Protein AF-A0A7X9IH47-F1 (afdb_monomer)

Nearest PDB structures (foldseek):
  4rdh-assembly2_D  TM=9.279E-01  e=3.094E-04  Escherichia coli
  4d7a-assembly1_B  TM=9.281E-01  e=3.302E-04  Escherichia coli K-12
  4yed-assembly1_A  TM=9.276E-01  e=5.208E-04  Escherichia coli K-12
  4d79-assembly1_A  TM=9.236E-01  e=4.880E-04  Escherichia coli K-12
  4rdi-assembly1_A  TM=9.264E-01  e=8.213E-04  Escherichia coli

Sequence (129 aa):
MNPDTAIASRAVDAALPDGAPVRVVYGRDAADIARQQGLQLGEVERAALALGIVPARYLRNLSAYSLAEQARLARSTAALVGLGGLGGTVLEILARTGVGTIVAADGDVFEESNLNRQLLSETARLGRP

Secondary structure (DSSP, 8-state):
--HHHHHHHH-EEEE-TT--EEEEE-HHHHHHHHHHHT--HHHHHHHHHHTTEEEGGGGGGGGTS-HHHHHHHHH-EEEEE--SHHHHHHHHHHHHHT-SEEEEE------GGGGGTSTT--GGGTT--

Mean predicted aligned error: 3.38 Å

Radius of gyration: 17.57 Å; Cα contacts (8 Å, |Δi|>4): 197; chains: 1; bounding box: 41×27×45 Å

Foldseek 3Di:
DDLLVQQVVQWDWDAAPVRHIATEHEQVSLVVSCVVPVHDSLVSQLSCLVVRYHHPLCSVVCVVDPSVRLSVQLPAEEEQEDQALVSVVVVVVSVSNRRNYYHYDYPDFADPVRPVRGPPRDPVRGPHD

pLDDT: mean 95.43, std 3.87, range [70.56, 98.38]

Solvent-accessible surface area (backbone atoms only — not comparable to full-atom values): 7349 Å² total; per-residue (Å²): 130,59,68,69,60,57,48,61,73,64,39,41,86,48,64,44,97,88,62,49,80,42,37,31,31,45,68,68,59,40,44,51,51,10,64,76,69,76,47,54,51,69,56,44,44,45,51,30,34,74,73,66,25,39,42,52,88,48,58,76,50,51,82,83,32,54,70,69,51,46,42,49,32,38,68,33,76,46,81,41,80,46,52,51,47,65,32,29,52,51,52,52,49,44,54,73,72,32,45,47,38,76,52,72,47,64,94,65,54,34,49,81,84,36,54,86,57,21,65,92,41,44,87,95,40,55,79,33,115

Structure (mmCIF, N/CA/C/O backbone):
data_AF-A0A7X9IH47-F1
#
_entry.id   AF-A0A7X9IH47-F1
#
loop_
_atom_site.group_PDB
_atom_site.id
_atom_site.type_symbol
_atom_site.label_atom_id
_atom_site.label_alt_id
_atom_site.label_comp_id
_atom_site.label_asym_id
_atom_site.label_entity_id
_atom_site.label_seq_id
_atom_site.pdbx_PDB_ins_code
_atom_site.Cartn_x
_atom_site.Cartn_y
_atom_site.Cartn_z
_atom_site.occupancy
_atom_site.B_iso_or_equiv
_atom_site.auth_seq_id
_atom_site.auth_comp_id
_atom_site.auth_asym_id
_atom_site.auth_atom_id
_atom_site.pdbx_PDB_model_num
ATOM 1 N N . MET A 1 1 ? -3.938 -12.341 -23.806 1.00 70.56 1 MET A N 1
ATOM 2 C CA . MET A 1 1 ? -2.567 -11.835 -23.565 1.00 70.56 1 MET A CA 1
ATOM 3 C C . MET A 1 1 ? -2.241 -12.106 -2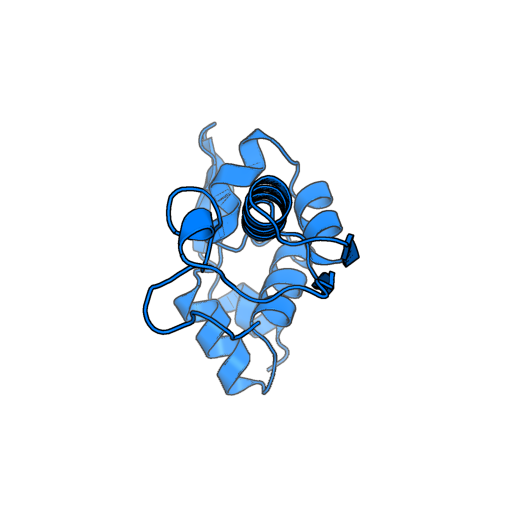2.104 1.00 70.56 1 MET A C 1
ATOM 5 O O . MET A 1 1 ? -3.117 -11.855 -21.288 1.00 70.56 1 MET A O 1
ATOM 9 N N . ASN A 1 2 ? -1.069 -12.665 -21.779 1.00 89.25 2 ASN A N 1
ATOM 10 C CA . ASN A 1 2 ? -0.655 -12.874 -20.382 1.00 89.25 2 ASN A CA 1
ATOM 11 C C . ASN A 1 2 ? -0.522 -11.498 -19.674 1.00 89.25 2 ASN A C 1
ATOM 13 O O . ASN A 1 2 ? -0.065 -10.553 -20.332 1.00 89.25 2 ASN A O 1
ATOM 17 N N . PRO A 1 3 ? -0.923 -11.360 -18.392 1.00 89.50 3 PRO A N 1
ATOM 18 C CA . PRO A 1 3 ? -0.651 -10.180 -17.566 1.00 89.50 3 PRO A CA 1
ATOM 19 C C . PRO A 1 3 ? 0.753 -9.603 -17.741 1.00 89.50 3 PRO A C 1
ATOM 21 O O . PRO A 1 3 ? 0.880 -8.400 -17.959 1.00 89.50 3 PRO A O 1
ATOM 24 N N . ASP A 1 4 ? 1.788 -10.441 -17.772 1.00 96.12 4 ASP A N 1
ATOM 25 C CA . ASP A 1 4 ? 3.176 -9.980 -17.863 1.00 96.12 4 ASP A CA 1
ATOM 26 C C . ASP A 1 4 ? 3.447 -9.196 -19.152 1.00 96.12 4 ASP A C 1
ATOM 28 O O . ASP A 1 4 ? 4.037 -8.115 -19.137 1.00 96.12 4 ASP A O 1
ATOM 32 N N . THR A 1 5 ? 2.951 -9.706 -20.283 1.00 96.62 5 THR A N 1
ATOM 33 C CA . THR A 1 5 ? 3.074 -9.038 -21.584 1.00 96.62 5 THR A CA 1
ATOM 34 C C . THR A 1 5 ? 2.284 -7.731 -21.609 1.00 96.62 5 THR A C 1
ATOM 36 O O . THR A 1 5 ? 2.762 -6.732 -22.144 1.00 96.62 5 THR A O 1
ATOM 39 N N . ALA A 1 6 ? 1.093 -7.714 -21.002 1.00 96.75 6 ALA A N 1
ATOM 40 C CA . ALA A 1 6 ? 0.270 -6.512 -20.927 1.00 96.75 6 ALA A CA 1
ATOM 41 C C . ALA A 1 6 ? 0.957 -5.414 -20.097 1.00 96.75 6 ALA A C 1
ATOM 43 O O . ALA A 1 6 ? 1.025 -4.269 -20.545 1.00 96.75 6 ALA A O 1
ATOM 44 N N . ILE A 1 7 ? 1.536 -5.770 -18.946 1.00 97.81 7 ILE A N 1
ATOM 45 C CA . ILE A 1 7 ? 2.297 -4.851 -18.087 1.00 97.81 7 ILE A CA 1
ATOM 46 C C . ILE A 1 7 ? 3.518 -4.326 -18.841 1.00 97.81 7 ILE A C 1
ATOM 48 O O . ILE A 1 7 ? 3.688 -3.113 -18.959 1.00 97.81 7 ILE A O 1
ATOM 52 N N . ALA A 1 8 ? 4.334 -5.215 -19.411 1.00 97.31 8 ALA A N 1
ATOM 53 C CA . ALA A 1 8 ? 5.545 -4.828 -20.127 1.00 97.31 8 ALA A CA 1
ATOM 54 C C . ALA A 1 8 ? 5.263 -3.892 -21.314 1.00 97.31 8 ALA A C 1
ATOM 56 O O . ALA A 1 8 ? 6.073 -3.003 -21.579 1.00 97.31 8 ALA A O 1
ATOM 57 N N . SER A 1 9 ? 4.122 -4.063 -21.994 1.00 97.25 9 SER A N 1
ATOM 58 C CA . SER A 1 9 ? 3.711 -3.220 -23.126 1.00 97.25 9 SER A CA 1
ATOM 59 C C . SER A 1 9 ? 3.247 -1.813 -22.734 1.00 97.25 9 SER A C 1
ATOM 61 O O . SER A 1 9 ? 3.341 -0.901 -23.548 1.00 97.25 9 SER A O 1
ATOM 63 N N . ARG A 1 10 ? 2.752 -1.626 -21.500 1.00 97.38 10 ARG A N 1
ATOM 64 C CA . ARG A 1 10 ? 2.294 -0.324 -20.976 1.00 97.38 10 ARG A CA 1
ATOM 65 C C . ARG A 1 10 ? 3.324 0.360 -20.079 1.00 97.38 10 ARG A C 1
ATOM 67 O O . ARG A 1 10 ? 3.121 1.500 -19.677 1.00 97.38 10 ARG A O 1
ATOM 74 N N . ALA A 1 11 ? 4.412 -0.329 -19.744 1.00 97.88 11 ALA A N 1
ATOM 75 C CA . ALA A 1 11 ? 5.467 0.232 -18.922 1.00 97.88 11 ALA A CA 1
ATOM 76 C C . ALA A 1 11 ? 6.342 1.204 -19.724 1.00 97.88 11 ALA A C 1
ATOM 78 O O . ALA A 1 11 ? 6.813 0.873 -20.814 1.00 97.88 11 ALA A O 1
ATOM 79 N N . VAL A 1 12 ? 6.608 2.371 -19.147 1.00 97.94 12 VAL A N 1
ATOM 80 C CA . VAL A 1 12 ? 7.425 3.429 -19.754 1.00 97.94 12 VAL A CA 1
ATOM 81 C C . VAL A 1 12 ? 8.750 3.589 -19.022 1.00 97.94 12 VAL A C 1
ATOM 83 O O . VAL A 1 12 ? 8.856 3.237 -17.846 1.00 97.94 12 VAL A O 1
ATOM 86 N N . ASP A 1 13 ? 9.750 4.130 -19.709 1.00 97.50 13 ASP A N 1
ATOM 87 C CA . ASP A 1 13 ? 11.021 4.491 -19.087 1.00 97.50 13 ASP A CA 1
ATOM 88 C C . ASP A 1 13 ? 10.860 5.752 -18.229 1.00 97.50 13 ASP A C 1
ATOM 90 O O . ASP A 1 13 ? 10.177 6.710 -18.599 1.00 97.50 13 ASP A O 1
ATOM 94 N N . ALA A 1 14 ? 11.493 5.741 -17.064 1.00 94.31 14 ALA A N 1
ATOM 95 C CA . ALA A 1 14 ? 11.548 6.837 -16.113 1.00 94.31 14 ALA A CA 1
ATOM 96 C C . ALA A 1 14 ? 12.906 6.829 -15.391 1.00 94.31 14 ALA A C 1
ATOM 98 O O . ALA A 1 14 ? 13.779 6.003 -15.670 1.00 94.31 14 ALA A O 1
ATOM 99 N N . ALA A 1 15 ? 13.076 7.744 -14.439 1.00 90.00 15 ALA A N 1
ATOM 100 C CA . ALA A 1 15 ? 14.256 7.808 -13.589 1.00 90.00 15 ALA A CA 1
ATOM 101 C C . ALA A 1 15 ? 13.861 7.866 -12.110 1.00 90.00 15 ALA A C 1
ATOM 103 O O . ALA A 1 15 ? 12.866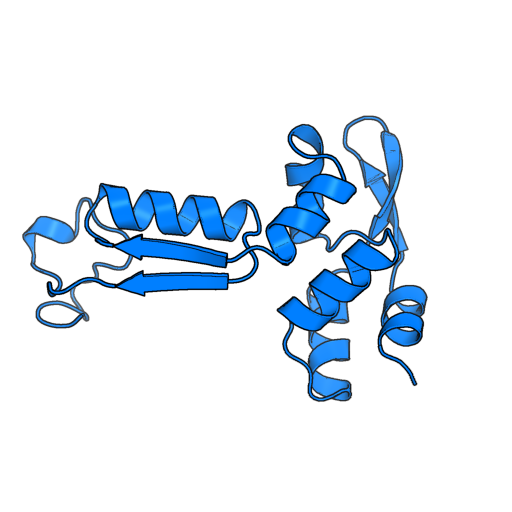 8.499 -11.739 1.00 90.00 15 ALA A O 1
ATOM 104 N N . LEU A 1 16 ? 14.654 7.208 -11.269 1.00 85.19 16 LEU A N 1
ATOM 105 C CA . LEU A 1 16 ? 14.628 7.386 -9.821 1.00 85.19 16 LEU A CA 1
ATOM 106 C C . LEU A 1 16 ? 15.150 8.786 -9.436 1.00 85.19 16 LEU A C 1
ATOM 108 O O . LEU A 1 16 ? 15.746 9.472 -10.270 1.00 85.19 16 LEU A O 1
ATOM 112 N N . PRO A 1 17 ? 14.947 9.240 -8.182 1.00 75.81 17 PRO A N 1
ATOM 113 C CA . PRO A 1 17 ? 15.443 10.545 -7.734 1.00 75.81 17 PRO A CA 1
ATOM 114 C C . PRO A 1 17 ? 16.962 10.738 -7.869 1.00 75.81 17 PRO A C 1
ATOM 116 O O . PRO A 1 17 ? 17.418 11.870 -7.992 1.00 75.81 17 PRO A O 1
ATOM 119 N N . ASP A 1 18 ? 17.736 9.652 -7.854 1.00 84.19 18 ASP A N 1
ATOM 120 C CA . ASP A 1 18 ? 19.189 9.633 -8.066 1.00 84.19 18 ASP A CA 1
ATOM 121 C C . ASP A 1 18 ? 19.594 9.561 -9.554 1.00 84.19 18 ASP A C 1
ATOM 123 O O . ASP A 1 18 ? 20.780 9.515 -9.876 1.00 84.19 18 ASP A O 1
ATOM 127 N N . GLY A 1 19 ? 18.619 9.562 -10.469 1.00 86.69 19 GLY A N 1
ATOM 128 C CA . GLY A 1 19 ? 18.824 9.476 -11.912 1.00 86.69 19 GLY A CA 1
ATOM 129 C C . GLY A 1 19 ? 18.947 8.051 -12.456 1.00 86.69 19 GLY A C 1
ATOM 130 O O . GLY A 1 19 ? 19.060 7.893 -13.673 1.00 86.69 19 GLY A O 1
ATOM 131 N N . ALA A 1 20 ? 18.903 7.012 -11.613 1.00 89.31 20 ALA A N 1
ATOM 132 C CA . ALA A 1 20 ? 18.985 5.635 -12.089 1.00 89.31 20 ALA A CA 1
ATOM 133 C C . ALA A 1 20 ? 17.766 5.280 -12.969 1.00 89.31 20 ALA A C 1
ATOM 135 O O . ALA A 1 20 ? 16.629 5.610 -12.608 1.00 89.31 20 ALA A O 1
ATOM 136 N N . PRO A 1 21 ? 17.970 4.611 -14.120 1.00 94.25 21 PRO A N 1
ATOM 137 C CA . PRO A 1 21 ? 16.883 4.266 -15.026 1.00 94.25 21 PRO A CA 1
ATOM 138 C C . PRO A 1 21 ? 15.958 3.223 -14.397 1.00 94.25 21 PRO A C 1
ATOM 140 O O . PRO A 1 21 ? 16.405 2.266 -13.763 1.00 94.25 21 PRO A O 1
ATOM 143 N N . VAL A 1 22 ? 14.654 3.384 -14.608 1.00 95.12 22 VAL A N 1
ATOM 144 C CA . VAL A 1 22 ? 13.632 2.463 -14.108 1.00 95.12 22 VAL A CA 1
ATOM 145 C C . VAL A 1 22 ? 12.472 2.380 -15.091 1.00 95.12 22 VAL A C 1
ATOM 147 O O . VAL A 1 22 ? 12.145 3.359 -15.755 1.00 95.12 22 VAL A O 1
ATOM 150 N N . ARG A 1 23 ? 11.815 1.221 -15.176 1.00 97.69 23 ARG A N 1
ATOM 151 C CA . ARG A 1 23 ? 10.558 1.085 -15.922 1.00 97.69 23 ARG A CA 1
ATOM 152 C C . ARG A 1 23 ? 9.375 1.193 -14.981 1.00 97.69 23 ARG A C 1
ATOM 154 O O . ARG A 1 23 ? 9.405 0.632 -13.888 1.00 97.69 23 ARG A O 1
ATOM 161 N N . VAL A 1 24 ? 8.327 1.888 -15.406 1.00 97.94 24 VAL A N 1
ATOM 162 C CA . VAL A 1 24 ? 7.190 2.239 -14.550 1.00 97.94 24 VAL A CA 1
ATOM 163 C C . VAL A 1 24 ? 5.873 1.890 -15.216 1.00 97.94 24 VAL A C 1
ATOM 165 O O . VAL A 1 24 ? 5.676 2.189 -16.389 1.00 97.94 24 VAL A O 1
ATOM 168 N N . VAL A 1 25 ? 4.947 1.316 -14.446 1.00 98.31 25 VAL A N 1
ATOM 169 C CA . VAL A 1 25 ? 3.535 1.196 -14.830 1.00 98.31 25 VAL A CA 1
ATOM 170 C C . VAL A 1 25 ? 2.694 2.153 -13.983 1.00 98.31 25 VAL A C 1
ATOM 172 O O . VAL A 1 25 ? 2.774 2.155 -12.751 1.00 98.31 25 VAL A O 1
ATOM 175 N N . TYR A 1 26 ? 1.897 3.004 -14.628 1.00 98.00 26 TYR A N 1
ATOM 176 C CA . TYR A 1 26 ? 1.033 3.950 -13.922 1.00 98.00 26 TYR A CA 1
ATOM 177 C C . TYR A 1 26 ? -0.245 3.277 -13.421 1.00 98.00 26 TYR A C 1
ATOM 179 O O . TYR A 1 26 ? -0.730 2.300 -13.989 1.00 98.00 26 TYR A O 1
ATOM 187 N N . GLY A 1 27 ? -0.829 3.835 -12.355 1.00 96.94 27 GLY A N 1
ATOM 188 C CA . GLY A 1 27 ? -2.009 3.256 -11.704 1.00 96.94 27 GLY A CA 1
ATOM 189 C C . GLY A 1 27 ? -3.213 3.095 -12.637 1.00 96.94 27 GLY A C 1
ATOM 190 O O . GLY A 1 27 ? -3.949 2.123 -12.503 1.00 96.94 27 GLY A O 1
ATOM 191 N N . ARG A 1 28 ? -3.382 3.998 -13.614 1.00 97.75 28 ARG A N 1
ATOM 192 C CA . ARG A 1 28 ? -4.426 3.885 -14.645 1.00 97.75 28 ARG A CA 1
ATOM 193 C C . ARG A 1 28 ? -4.222 2.634 -15.499 1.00 97.75 28 ARG A C 1
ATOM 195 O O . ARG A 1 28 ? -5.132 1.822 -15.598 1.00 97.75 28 ARG A O 1
ATOM 202 N N . ASP A 1 29 ? -3.018 2.448 -16.035 1.00 98.25 29 ASP A N 1
ATOM 203 C CA . ASP A 1 29 ? -2.693 1.299 -16.880 1.00 98.25 29 ASP A CA 1
ATOM 204 C C . ASP A 1 29 ? -2.789 -0.016 -16.111 1.00 98.25 29 ASP A C 1
ATOM 206 O O . ASP A 1 29 ? -3.372 -0.974 -16.614 1.00 98.25 29 ASP A O 1
ATOM 210 N N . ALA A 1 30 ? -2.274 -0.052 -14.877 1.00 97.94 30 ALA A N 1
ATOM 211 C CA . ALA A 1 30 ? -2.368 -1.220 -14.008 1.00 97.94 30 ALA A CA 1
ATOM 212 C C . ALA A 1 30 ? -3.831 -1.576 -13.685 1.00 97.94 30 ALA A C 1
ATOM 214 O O . ALA A 1 30 ? -4.210 -2.745 -13.759 1.00 97.94 30 ALA A O 1
ATOM 215 N N . ALA A 1 31 ? -4.675 -0.579 -13.395 1.00 98.06 31 ALA A N 1
ATOM 216 C CA . ALA A 1 31 ? -6.106 -0.783 -13.173 1.00 98.06 31 ALA A CA 1
ATOM 217 C C . ALA A 1 31 ? -6.830 -1.253 -14.444 1.00 98.06 31 ALA A C 1
ATOM 219 O O . ALA A 1 31 ? -7.718 -2.101 -14.373 1.00 98.06 31 ALA A O 1
ATOM 220 N N . ASP A 1 32 ? -6.444 -0.750 -15.615 1.00 98.12 32 ASP A N 1
ATOM 221 C CA . ASP A 1 32 ? -7.006 -1.187 -16.891 1.00 98.12 32 ASP A CA 1
ATOM 222 C C . ASP A 1 32 ? -6.626 -2.633 -17.215 1.00 98.12 32 ASP A C 1
ATOM 224 O O . ASP A 1 32 ? -7.483 -3.397 -17.657 1.00 98.12 32 ASP A O 1
ATOM 228 N N . ILE A 1 33 ? -5.374 -3.037 -16.959 1.00 97.94 33 ILE A N 1
ATOM 229 C CA . ILE A 1 33 ? -4.934 -4.438 -17.080 1.00 97.94 33 ILE A CA 1
ATOM 230 C C . ILE A 1 33 ? -5.748 -5.318 -16.129 1.00 97.94 33 ILE A C 1
ATOM 232 O O . ILE A 1 33 ? -6.297 -6.330 -16.561 1.00 97.94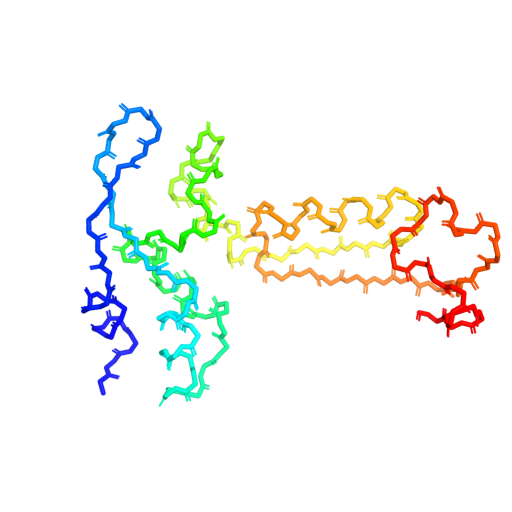 33 ILE A O 1
ATOM 236 N N . ALA A 1 34 ? -5.869 -4.905 -14.863 1.00 97.94 34 ALA A N 1
ATOM 237 C CA . ALA A 1 34 ? -6.611 -5.636 -13.841 1.00 97.94 34 ALA A CA 1
ATOM 238 C C . ALA A 1 34 ? -8.060 -5.895 -14.283 1.00 97.94 34 ALA A C 1
ATOM 240 O O . ALA A 1 34 ? -8.506 -7.041 -14.324 1.00 97.94 34 ALA A O 1
ATOM 241 N N . ARG A 1 35 ? -8.764 -4.847 -14.736 1.00 97.88 35 ARG A N 1
ATOM 242 C CA . ARG A 1 35 ? -10.141 -4.958 -15.242 1.00 97.88 35 ARG A CA 1
ATOM 243 C C . ARG A 1 35 ? -10.257 -5.862 -16.468 1.00 97.88 35 ARG A C 1
ATOM 245 O O . ARG A 1 35 ? -11.161 -6.687 -16.523 1.00 97.88 35 ARG A O 1
ATOM 252 N N . GLN A 1 36 ? -9.359 -5.717 -17.443 1.00 97.06 36 GLN A N 1
ATOM 253 C CA . GLN A 1 36 ? -9.399 -6.488 -18.693 1.00 97.06 36 GLN A CA 1
ATOM 254 C C . GLN A 1 36 ? -9.123 -7.980 -18.489 1.00 97.06 36 GLN A C 1
ATOM 256 O O . GLN A 1 36 ? -9.527 -8.791 -19.319 1.00 97.06 36 GLN A O 1
ATOM 261 N N . GLN A 1 37 ? -8.423 -8.338 -17.414 1.00 96.12 37 GLN A N 1
ATOM 262 C CA . GLN A 1 37 ? -7.991 -9.708 -17.150 1.00 96.12 37 GLN A CA 1
ATOM 263 C C . GLN A 1 37 ? -8.684 -10.347 -15.942 1.00 96.12 37 GLN A C 1
ATOM 265 O O . GLN A 1 37 ? -8.372 -11.483 -15.604 1.00 96.12 37 GLN A O 1
ATOM 270 N N . GLY A 1 38 ? -9.625 -9.644 -15.304 1.00 96.75 38 GLY A N 1
ATOM 271 C CA . GLY A 1 38 ? -10.332 -10.150 -14.125 1.00 96.75 38 GLY A CA 1
ATOM 272 C C . GLY A 1 38 ? -9.433 -10.318 -12.896 1.00 96.75 38 GLY A C 1
ATOM 273 O O . GLY A 1 38 ? -9.692 -11.191 -12.074 1.00 96.75 38 GLY A O 1
ATOM 274 N N . LEU A 1 39 ? -8.381 -9.505 -12.781 1.00 96.81 39 LEU A N 1
ATOM 275 C CA . LEU A 1 39 ? -7.435 -9.516 -11.665 1.0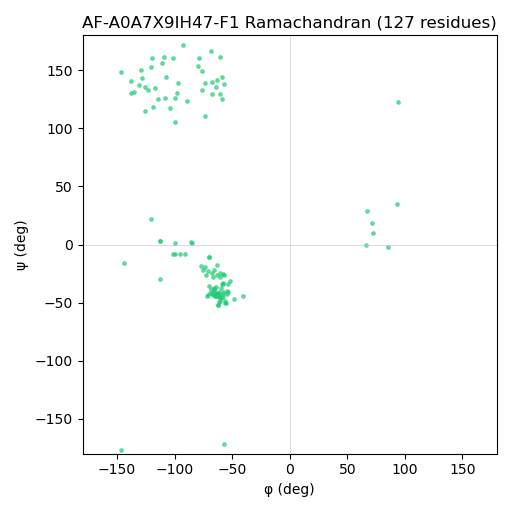0 96.81 39 LEU A CA 1
ATOM 276 C C . LEU A 1 39 ? -7.728 -8.373 -10.689 1.00 96.81 39 LEU A C 1
ATOM 278 O O . LEU A 1 39 ? -8.325 -7.354 -11.041 1.00 96.81 39 LEU A O 1
ATOM 282 N N . GLN A 1 40 ? -7.234 -8.503 -9.465 1.00 96.19 40 GLN A N 1
ATOM 283 C CA . GLN A 1 40 ? -7.120 -7.402 -8.520 1.00 96.19 40 GLN A CA 1
ATOM 284 C C . GLN A 1 40 ? -5.941 -6.501 -8.894 1.00 96.19 40 GLN A C 1
ATOM 286 O O . GLN A 1 40 ? -4.900 -6.957 -9.371 1.00 96.19 40 GLN A O 1
ATOM 291 N N . LEU A 1 41 ? -6.052 -5.206 -8.592 1.00 96.19 41 LEU A N 1
ATOM 292 C CA . LEU A 1 41 ? -4.973 -4.243 -8.839 1.00 96.19 41 LEU A CA 1
ATOM 293 C C . LEU A 1 41 ? -3.649 -4.672 -8.183 1.00 96.19 41 LEU A C 1
ATOM 295 O O . LEU A 1 41 ? -2.601 -4.622 -8.820 1.00 96.19 41 LEU A O 1
ATOM 299 N N . GLY A 1 42 ? -3.707 -5.169 -6.944 1.00 95.62 42 GLY A N 1
ATOM 300 C CA . GLY A 1 42 ? -2.524 -5.653 -6.232 1.00 95.62 42 GLY A CA 1
ATOM 301 C C . GLY A 1 42 ? -1.856 -6.865 -6.893 1.00 95.62 42 GLY A C 1
ATOM 302 O O . GLY A 1 42 ? -0.652 -7.049 -6.739 1.00 95.62 42 GLY A O 1
ATOM 303 N N . GLU A 1 43 ? -2.591 -7.683 -7.653 1.00 97.06 43 GLU A N 1
ATOM 304 C CA . GLU A 1 43 ? -2.002 -8.795 -8.415 1.00 97.06 43 GLU A CA 1
ATOM 305 C C . GLU A 1 43 ? -1.179 -8.279 -9.593 1.00 97.06 43 GLU A C 1
ATOM 307 O O . GLU A 1 43 ? -0.045 -8.717 -9.782 1.00 97.06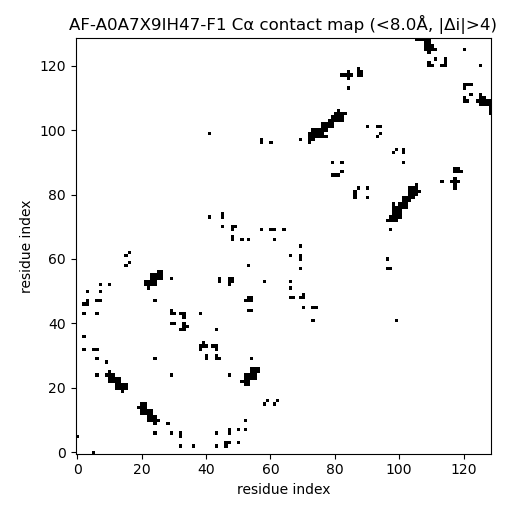 43 GLU A O 1
ATOM 312 N N . VAL A 1 44 ? -1.703 -7.289 -10.320 1.00 97.75 44 VAL A N 1
ATOM 313 C CA . VAL A 1 44 ? -0.982 -6.625 -11.416 1.00 97.75 44 VAL A CA 1
ATOM 314 C C . VAL A 1 44 ? 0.264 -5.912 -10.895 1.00 97.75 44 VAL A C 1
ATOM 316 O O . VAL A 1 44 ? 1.330 -6.009 -11.495 1.00 97.75 44 VAL A O 1
ATOM 319 N N . GLU A 1 45 ? 0.167 -5.232 -9.753 1.00 97.19 45 GLU A N 1
ATOM 320 C CA . GLU A 1 45 ? 1.305 -4.528 -9.154 1.00 97.19 45 GLU A CA 1
ATOM 321 C C . GLU A 1 45 ? 2.386 -5.486 -8.640 1.00 97.19 45 GLU A C 1
ATOM 323 O O . GLU A 1 45 ? 3.575 -5.226 -8.832 1.00 97.19 45 GLU A O 1
ATOM 328 N N . ARG A 1 46 ? 2.001 -6.628 -8.053 1.00 97.06 46 ARG A N 1
ATOM 329 C CA . ARG A 1 46 ? 2.948 -7.695 -7.686 1.00 97.06 46 ARG A CA 1
ATOM 330 C C . ARG A 1 46 ? 3.647 -8.289 -8.907 1.00 97.06 46 ARG A C 1
ATOM 332 O O . ARG A 1 46 ? 4.856 -8.512 -8.846 1.00 97.06 46 ARG A O 1
ATOM 339 N N . ALA A 1 47 ? 2.909 -8.537 -9.989 1.00 97.06 47 ALA A N 1
ATOM 340 C CA . ALA A 1 47 ? 3.475 -9.031 -11.241 1.00 97.06 47 ALA A CA 1
ATOM 341 C C . ALA A 1 47 ? 4.439 -8.006 -11.859 1.00 97.06 47 ALA A C 1
ATOM 343 O O . ALA A 1 47 ? 5.550 -8.362 -12.241 1.00 97.06 47 ALA A O 1
ATOM 344 N N . ALA A 1 48 ? 4.081 -6.717 -11.854 1.00 97.94 48 ALA A N 1
ATOM 345 C CA . ALA A 1 48 ? 4.961 -5.644 -12.312 1.00 97.94 48 ALA A CA 1
ATOM 346 C C . ALA A 1 48 ? 6.296 -5.652 -11.551 1.00 97.94 48 ALA A C 1
ATOM 348 O O . ALA A 1 48 ? 7.357 -5.713 -12.173 1.00 97.94 48 ALA A O 1
ATOM 349 N N . LEU A 1 49 ? 6.248 -5.691 -10.213 1.00 97.38 49 LEU A N 1
ATOM 350 C CA . LEU A 1 49 ? 7.450 -5.743 -9.375 1.00 97.38 49 LEU A CA 1
ATOM 351 C C . LEU A 1 49 ? 8.311 -6.983 -9.668 1.00 97.38 49 LEU A C 1
ATOM 353 O O . LEU A 1 49 ? 9.536 -6.885 -9.662 1.00 97.38 49 LEU A O 1
ATOM 357 N N . ALA A 1 50 ? 7.695 -8.136 -9.953 1.00 95.62 50 ALA A N 1
ATOM 358 C CA . ALA A 1 50 ? 8.411 -9.358 -10.328 1.00 95.62 50 ALA A CA 1
ATOM 359 C C . ALA A 1 50 ? 9.125 -9.248 -11.690 1.00 95.62 50 ALA A C 1
ATOM 361 O O . ALA A 1 50 ? 10.163 -9.876 -11.883 1.00 95.62 50 ALA A O 1
ATOM 362 N N . LEU A 1 51 ? 8.613 -8.415 -12.600 1.00 96.62 51 LEU A N 1
ATOM 363 C CA . LEU A 1 51 ? 9.223 -8.098 -13.898 1.00 96.62 51 LEU A CA 1
ATOM 364 C C . LEU A 1 51 ? 10.267 -6.971 -13.821 1.00 96.62 51 LEU A C 1
ATOM 366 O O . LEU A 1 51 ? 10.808 -6.559 -14.846 1.00 96.62 51 LEU A O 1
ATOM 370 N N . GLY A 1 52 ? 10.520 -6.428 -12.628 1.00 96.25 52 GLY A N 1
ATOM 371 C CA . GLY A 1 52 ? 11.364 -5.250 -12.438 1.00 96.25 52 GLY A CA 1
ATOM 372 C C . GLY A 1 52 ? 10.740 -3.941 -12.925 1.00 96.25 52 GLY A C 1
ATOM 373 O O . GLY A 1 52 ? 11.445 -2.955 -13.132 1.00 96.25 52 GLY A O 1
ATOM 374 N N . ILE A 1 53 ? 9.418 -3.923 -13.095 1.00 97.88 53 ILE A N 1
ATOM 375 C CA . ILE A 1 53 ? 8.633 -2.741 -13.443 1.00 97.88 53 ILE A CA 1
ATOM 376 C C . ILE A 1 53 ? 8.003 -2.194 -12.162 1.00 97.88 53 ILE A C 1
ATOM 378 O O . ILE A 1 53 ? 7.301 -2.892 -11.435 1.00 97.88 53 ILE A O 1
ATOM 382 N N . VAL A 1 54 ? 8.225 -0.919 -11.880 1.00 97.31 54 VAL A N 1
ATOM 383 C CA . VAL A 1 54 ? 7.772 -0.285 -10.644 1.00 97.31 54 VAL A CA 1
ATOM 384 C C . VAL A 1 54 ? 6.362 0.272 -10.832 1.00 97.31 54 VAL A C 1
ATOM 386 O O . VAL A 1 54 ? 6.151 1.115 -11.704 1.00 97.31 54 VAL A O 1
ATOM 389 N N . PRO A 1 55 ? 5.368 -0.122 -10.017 1.00 97.75 55 PRO A N 1
ATOM 390 C CA . PRO A 1 55 ? 4.123 0.628 -9.931 1.00 97.75 55 PRO A CA 1
ATOM 391 C C . PRO A 1 55 ? 4.429 2.063 -9.497 1.00 97.75 55 PRO A C 1
ATOM 393 O O . PRO A 1 55 ? 5.053 2.268 -8.456 1.00 97.75 55 PRO A O 1
ATOM 396 N N . ALA A 1 56 ? 3.979 3.062 -10.261 1.00 96.06 56 ALA A N 1
ATOM 397 C CA . ALA A 1 56 ? 4.375 4.464 -10.070 1.00 96.06 56 ALA A CA 1
ATOM 398 C C . ALA A 1 56 ? 4.201 4.972 -8.624 1.00 96.06 56 ALA A C 1
ATOM 400 O O . ALA A 1 56 ? 4.987 5.791 -8.149 1.00 96.06 56 ALA A O 1
ATOM 401 N N . ARG A 1 57 ? 3.204 4.446 -7.898 1.00 94.44 57 ARG A N 1
ATOM 402 C CA . ARG A 1 57 ? 2.937 4.788 -6.493 1.00 94.44 57 ARG A CA 1
ATOM 403 C C . ARG A 1 57 ? 4.095 4.460 -5.537 1.00 94.44 57 ARG A C 1
ATOM 405 O O . ARG A 1 57 ? 4.196 5.099 -4.499 1.00 94.44 57 ARG A O 1
ATOM 412 N N . TYR A 1 58 ? 4.958 3.502 -5.880 1.00 95.88 58 TYR A N 1
ATOM 413 C CA . TYR A 1 58 ? 6.079 3.057 -5.046 1.00 95.88 58 TYR A CA 1
ATOM 414 C C . TYR A 1 58 ? 7.424 3.664 -5.453 1.00 95.88 58 TYR A C 1
ATOM 416 O O . TYR A 1 58 ? 8.426 3.383 -4.808 1.00 95.88 58 TYR A O 1
ATOM 424 N N . LEU A 1 59 ? 7.474 4.536 -6.468 1.00 93.56 59 LEU A N 1
ATOM 425 C CA . LEU A 1 59 ? 8.732 5.152 -6.913 1.00 93.56 59 LEU A CA 1
ATOM 426 C C . LEU A 1 59 ? 9.487 5.859 -5.782 1.00 93.56 59 LEU A C 1
ATOM 428 O O . LEU A 1 59 ? 10.703 5.742 -5.685 1.00 93.56 59 LEU A O 1
ATOM 432 N N . ARG A 1 60 ? 8.768 6.561 -4.899 1.00 92.88 60 ARG A N 1
ATOM 433 C CA . ARG A 1 60 ? 9.378 7.253 -3.752 1.00 92.88 60 ARG A CA 1
ATOM 434 C C . ARG A 1 60 ? 9.747 6.319 -2.602 1.00 92.88 60 ARG A C 1
ATOM 436 O O . ARG A 1 60 ? 10.590 6.679 -1.789 1.00 92.88 60 ARG A O 1
ATOM 443 N N . ASN A 1 61 ? 9.172 5.119 -2.552 1.00 94.94 61 ASN A N 1
ATOM 444 C CA . ASN A 1 61 ? 9.558 4.111 -1.568 1.00 94.94 61 ASN A CA 1
ATOM 445 C C . ASN A 1 61 ? 10.953 3.555 -1.881 1.00 94.94 61 ASN A C 1
ATOM 447 O O . ASN A 1 61 ? 11.639 3.097 -0.971 1.00 94.94 61 ASN A O 1
ATOM 451 N N . LEU A 1 62 ? 11.401 3.650 -3.141 1.00 91.88 62 LEU A N 1
ATOM 452 C CA . LEU A 1 62 ? 12.683 3.099 -3.575 1.00 91.88 62 LEU A CA 1
ATOM 453 C C . LEU A 1 62 ? 13.915 3.832 -3.029 1.00 91.88 62 LEU A C 1
ATOM 455 O O . LEU A 1 62 ? 15.024 3.317 -3.113 1.00 91.88 62 LEU A O 1
ATOM 459 N N . SER A 1 63 ? 13.728 5.000 -2.409 1.00 91.25 63 SER A N 1
ATOM 460 C CA . SER A 1 63 ? 14.782 5.655 -1.626 1.00 91.25 63 SER A CA 1
ATOM 461 C C . SER A 1 63 ? 15.039 4.971 -0.277 1.00 91.25 63 SER A C 1
ATOM 463 O O . SER A 1 63 ? 16.091 5.188 0.314 1.00 91.25 63 SER A O 1
ATOM 465 N N . ALA A 1 64 ? 14.087 4.174 0.220 1.00 93.44 64 ALA A N 1
ATOM 466 C CA . ALA A 1 64 ? 14.178 3.467 1.500 1.00 93.44 64 ALA A CA 1
ATOM 467 C C . ALA A 1 64 ? 14.254 1.939 1.340 1.00 93.44 64 ALA A C 1
ATOM 469 O O . ALA A 1 64 ? 14.850 1.270 2.179 1.00 93.44 64 ALA A O 1
ATOM 470 N N . TYR A 1 65 ? 13.660 1.392 0.278 1.00 94.62 65 TYR A N 1
ATOM 471 C CA . TYR A 1 65 ? 13.617 -0.042 -0.003 1.00 94.62 65 TYR A CA 1
ATOM 472 C C . TYR A 1 65 ? 14.155 -0.320 -1.401 1.00 94.62 65 TYR A C 1
ATOM 474 O O . TYR A 1 65 ? 13.758 0.321 -2.366 1.00 94.62 65 TYR A O 1
ATOM 482 N N . SER A 1 66 ? 14.992 -1.335 -1.561 1.00 93.94 66 SER A N 1
ATOM 483 C CA . SER A 1 66 ? 15.310 -1.847 -2.893 1.00 93.94 66 SER A CA 1
ATOM 484 C C . SER A 1 66 ? 14.052 -2.370 -3.601 1.00 93.94 66 SER A C 1
ATOM 486 O O . SER A 1 66 ? 13.051 -2.731 -2.976 1.00 93.94 66 SER A O 1
ATOM 488 N N . LEU A 1 67 ? 14.115 -2.500 -4.928 1.00 93.25 67 LEU A N 1
ATOM 489 C CA . LEU A 1 67 ? 13.041 -3.110 -5.719 1.00 93.25 67 LEU A CA 1
ATOM 490 C C . LEU A 1 67 ? 12.665 -4.514 -5.206 1.00 93.25 67 LEU A C 1
ATOM 492 O O . LEU A 1 67 ? 11.485 -4.855 -5.116 1.00 93.25 67 LEU A O 1
ATOM 496 N N . ALA A 1 68 ? 13.663 -5.317 -4.825 1.00 95.38 68 ALA A N 1
ATOM 497 C CA . ALA A 1 68 ? 13.455 -6.655 -4.280 1.00 95.38 68 ALA A CA 1
ATOM 498 C C . ALA A 1 68 ? 12.740 -6.623 -2.917 1.00 95.38 68 ALA A C 1
ATOM 500 O O . ALA A 1 68 ? 11.858 -7.446 -2.658 1.00 95.38 68 ALA A O 1
ATOM 501 N N . GLU A 1 69 ? 13.075 -5.659 -2.057 1.00 97.50 69 GLU A N 1
ATOM 502 C CA . GLU A 1 69 ? 12.402 -5.455 -0.771 1.00 97.50 69 GLU A CA 1
ATOM 503 C C . GLU A 1 69 ? 10.972 -4.952 -0.950 1.00 97.50 69 GLU A C 1
ATOM 505 O O . GLU A 1 69 ? 10.069 -5.481 -0.302 1.00 97.50 69 GLU A O 1
ATOM 510 N N . GLN A 1 70 ? 10.734 -4.019 -1.875 1.00 97.75 70 GLN A N 1
ATOM 511 C CA . GLN A 1 70 ? 9.386 -3.561 -2.215 1.00 97.75 70 GLN A CA 1
ATOM 512 C C . GLN A 1 70 ? 8.529 -4.715 -2.757 1.00 97.75 70 GLN A C 1
ATOM 514 O O . GLN A 1 70 ? 7.369 -4.865 -2.373 1.00 97.75 70 GLN A O 1
ATOM 519 N N . ALA A 1 71 ? 9.104 -5.586 -3.591 1.00 97.12 71 ALA A N 1
ATOM 520 C CA . ALA A 1 71 ? 8.436 -6.795 -4.068 1.00 97.12 71 ALA A CA 1
ATOM 521 C C . ALA A 1 71 ? 8.134 -7.782 -2.926 1.00 97.12 71 ALA A C 1
ATOM 523 O O . ALA A 1 71 ? 7.087 -8.432 -2.927 1.00 97.12 71 ALA A O 1
ATOM 524 N N . ARG A 1 72 ? 9.030 -7.893 -1.936 1.00 97.94 72 ARG A N 1
ATOM 525 C CA . ARG A 1 72 ? 8.809 -8.705 -0.731 1.00 97.94 72 ARG A CA 1
ATOM 526 C C . ARG A 1 72 ? 7.680 -8.136 0.130 1.00 97.94 72 ARG A C 1
ATOM 528 O O . ARG A 1 72 ? 6.835 -8.910 0.566 1.00 97.94 72 ARG A O 1
ATOM 535 N N . LEU A 1 73 ? 7.635 -6.817 0.330 1.00 98.00 73 LEU A N 1
ATOM 536 C CA . LEU A 1 73 ? 6.545 -6.125 1.031 1.00 98.00 73 LEU A CA 1
ATOM 537 C C . LEU A 1 73 ? 5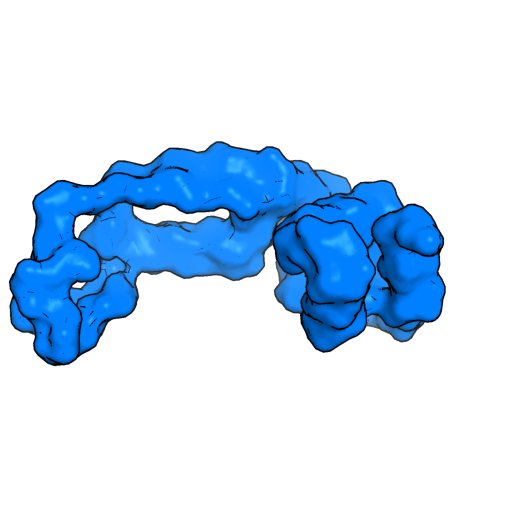.201 -6.349 0.326 1.00 98.00 73 LEU A C 1
ATOM 539 O O . LEU A 1 73 ? 4.237 -6.760 0.963 1.00 98.00 73 LEU A O 1
ATOM 543 N N . ALA A 1 74 ? 5.151 -6.216 -1.000 1.00 97.69 74 ALA A N 1
ATOM 544 C CA . ALA A 1 74 ? 3.920 -6.410 -1.770 1.00 97.69 74 ALA A CA 1
ATOM 545 C C . ALA A 1 74 ? 3.356 -7.845 -1.702 1.00 97.69 74 ALA A C 1
ATOM 547 O O . ALA A 1 74 ? 2.189 -8.063 -2.031 1.00 97.69 74 ALA A O 1
ATOM 548 N N . ARG A 1 75 ? 4.170 -8.829 -1.291 1.00 97.69 75 ARG A N 1
ATOM 549 C CA . ARG A 1 75 ? 3.764 -10.228 -1.055 1.00 97.69 75 ARG A CA 1
ATOM 550 C C . ARG A 1 75 ? 3.571 -10.571 0.422 1.00 97.69 75 ARG A C 1
ATOM 552 O O . ARG A 1 75 ? 3.134 -11.679 0.721 1.00 97.69 75 ARG A O 1
ATOM 559 N N . SER A 1 76 ? 3.926 -9.678 1.342 1.00 98.19 76 SER A N 1
ATOM 560 C CA . SER A 1 76 ? 3.808 -9.951 2.769 1.00 98.19 76 SER A CA 1
ATOM 561 C C . SER A 1 76 ? 2.368 -9.790 3.254 1.00 98.19 76 SER A C 1
ATOM 563 O O . SER A 1 76 ? 1.525 -9.156 2.613 1.00 98.19 76 SER A O 1
ATOM 565 N N . THR A 1 77 ? 2.097 -10.396 4.406 1.00 98.38 77 THR A N 1
ATOM 566 C CA . THR A 1 77 ? 0.857 -10.208 5.156 1.00 98.38 77 THR A CA 1
ATOM 567 C C . THR A 1 77 ? 1.205 -9.722 6.556 1.00 98.38 77 THR A C 1
ATOM 569 O O . THR A 1 77 ? 2.096 -10.289 7.189 1.00 98.38 77 THR A O 1
ATOM 572 N N . ALA A 1 78 ? 0.518 -8.688 7.034 1.00 98.19 78 ALA A N 1
ATOM 573 C CA . ALA A 1 78 ? 0.633 -8.191 8.401 1.00 98.19 78 ALA A CA 1
ATOM 574 C C . ALA A 1 78 ? -0.710 -8.333 9.124 1.00 98.19 78 ALA A C 1
ATOM 576 O O . ALA A 1 78 ? -1.748 -7.983 8.565 1.00 98.19 78 ALA A O 1
ATOM 577 N N . ALA A 1 79 ? -0.681 -8.826 10.361 1.00 98.00 79 ALA A N 1
ATOM 578 C CA . ALA A 1 79 ? -1.833 -8.811 11.254 1.00 98.00 79 ALA A CA 1
ATOM 579 C C . ALA A 1 79 ? -1.721 -7.612 12.204 1.00 98.00 79 ALA A C 1
ATOM 581 O O . ALA A 1 79 ? -0.669 -7.413 12.813 1.00 98.00 79 ALA A O 1
ATOM 582 N N . LEU A 1 80 ? -2.789 -6.827 12.328 1.00 96.81 80 LEU A N 1
ATOM 583 C CA . LEU A 1 80 ? -2.860 -5.659 13.201 1.00 96.81 80 LEU A CA 1
ATOM 584 C C . LEU A 1 80 ? -4.071 -5.787 14.129 1.00 96.81 80 LEU A C 1
ATOM 586 O O . LEU A 1 80 ? -5.212 -5.785 13.675 1.00 96.81 80 LEU A O 1
ATOM 590 N N . VAL A 1 81 ? -3.814 -5.910 15.430 1.00 96.69 81 VAL A N 1
ATOM 591 C CA . VAL A 1 81 ? -4.859 -5.997 16.458 1.00 96.69 81 VAL A CA 1
ATOM 592 C C . VAL A 1 81 ? -4.933 -4.653 17.175 1.00 96.69 81 VAL A C 1
ATOM 594 O O . VAL A 1 81 ? -3.955 -4.229 17.789 1.00 96.69 81 VAL A O 1
ATOM 597 N N . GLY A 1 82 ? -6.084 -3.994 17.070 1.00 95.31 82 GLY A N 1
ATOM 598 C CA . GLY A 1 82 ? -6.317 -2.627 17.522 1.00 95.31 82 GLY A CA 1
ATOM 599 C C . GLY A 1 82 ? -6.105 -1.593 16.410 1.00 95.31 82 GLY A C 1
ATOM 600 O O . GLY A 1 82 ? -5.022 -1.462 15.840 1.00 95.31 82 GLY A O 1
ATOM 601 N N . LEU A 1 83 ? -7.152 -0.818 16.145 1.00 95.06 83 LEU A N 1
ATOM 602 C CA . LEU A 1 83 ? -7.265 0.281 15.184 1.00 95.06 83 LEU A CA 1
ATOM 603 C C . LEU A 1 83 ? -7.636 1.612 15.862 1.00 95.06 83 LEU A C 1
ATOM 605 O O . LEU A 1 83 ? -8.088 2.544 15.194 1.00 95.06 83 LEU A O 1
ATOM 609 N N . GLY A 1 84 ? -7.367 1.739 17.167 1.00 93.81 84 GLY A N 1
ATOM 610 C CA . GLY A 1 84 ? -7.372 3.013 17.895 1.00 93.81 84 GLY A CA 1
ATOM 611 C C . GLY A 1 84 ? -6.403 4.052 17.298 1.00 93.81 84 GLY A C 1
ATOM 612 O O . GLY A 1 84 ? -5.788 3.828 16.258 1.00 93.81 84 GLY A O 1
ATOM 613 N N . GLY A 1 85 ? -6.193 5.194 17.963 1.00 92.94 85 GLY A N 1
ATOM 614 C CA . GLY A 1 85 ? -5.396 6.309 17.401 1.00 92.94 85 GLY A CA 1
ATOM 615 C C . GLY A 1 85 ? -4.027 5.913 16.811 1.00 92.94 85 GLY A C 1
ATOM 616 O O . GLY A 1 85 ? -3.702 6.265 15.675 1.00 92.94 85 GLY A O 1
ATOM 617 N N . LEU A 1 86 ? -3.249 5.102 17.538 1.00 95.06 86 LEU A N 1
ATOM 618 C CA . LEU A 1 86 ? -1.980 4.562 17.034 1.00 95.06 86 LEU A CA 1
ATOM 619 C C . LEU A 1 86 ? -2.188 3.491 15.953 1.00 95.06 86 LEU A C 1
ATOM 621 O O . LEU A 1 86 ? -1.504 3.517 14.932 1.00 95.06 86 LEU A O 1
ATOM 625 N N . GLY A 1 87 ? -3.124 2.564 16.168 1.00 95.69 87 GLY A N 1
ATOM 626 C CA . GLY A 1 87 ? -3.400 1.454 15.253 1.00 95.69 87 GLY A CA 1
ATOM 627 C C . GLY A 1 87 ? -3.782 1.935 13.855 1.00 95.69 87 GLY A C 1
ATOM 628 O O . GLY A 1 87 ? -3.194 1.490 12.873 1.00 95.69 87 GLY A O 1
ATOM 629 N N . GLY A 1 88 ? -4.666 2.931 13.758 1.00 94.50 88 GLY A N 1
ATOM 630 C CA . GLY A 1 88 ? -5.001 3.568 12.483 1.00 94.50 88 GLY A CA 1
ATOM 631 C C . GLY A 1 88 ? -3.777 4.169 11.783 1.00 94.50 88 GLY A C 1
ATOM 632 O O . GLY A 1 88 ? -3.616 4.015 10.574 1.00 94.50 88 GLY A O 1
ATOM 633 N N . THR A 1 89 ? -2.874 4.803 12.538 1.00 95.75 89 THR A N 1
ATOM 634 C CA . THR A 1 89 ? -1.651 5.408 11.976 1.00 95.75 89 THR A CA 1
ATOM 635 C C . THR A 1 89 ? -0.708 4.331 11.435 1.00 95.75 89 THR A C 1
ATOM 637 O O . THR A 1 89 ? -0.168 4.456 10.337 1.00 95.75 89 THR A O 1
ATOM 640 N N . VAL A 1 90 ? -0.544 3.232 12.176 1.00 97.38 90 VAL A N 1
ATOM 641 C CA . VAL A 1 90 ? 0.249 2.075 11.739 1.00 97.38 90 VAL A CA 1
ATOM 642 C C . VAL A 1 90 ? -0.359 1.437 10.488 1.00 97.38 90 VAL A C 1
ATOM 644 O O . VAL A 1 90 ? 0.380 1.1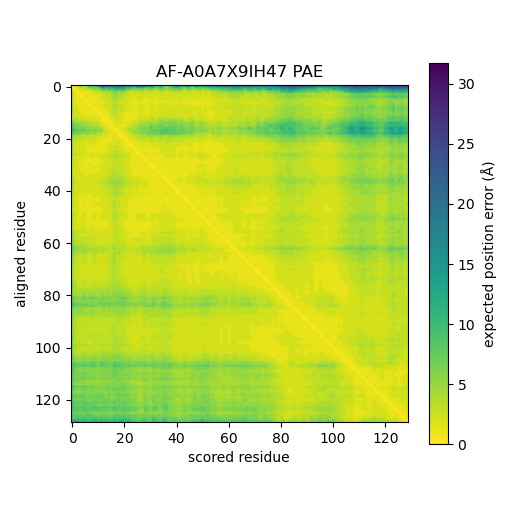37 9.552 1.00 97.38 90 VAL A O 1
ATOM 647 N N . LEU A 1 91 ? -1.686 1.278 10.431 1.00 97.06 91 LEU A N 1
ATOM 648 C CA . LEU A 1 91 ? -2.395 0.769 9.253 1.00 97.06 91 LEU A CA 1
ATOM 649 C C . LEU A 1 91 ? -2.091 1.613 8.009 1.00 97.06 91 LEU A C 1
ATOM 651 O O . LEU A 1 91 ? -1.740 1.063 6.963 1.00 97.06 91 LEU A O 1
ATOM 655 N N . GLU A 1 92 ? -2.187 2.941 8.127 1.00 96.31 92 GLU A N 1
ATOM 656 C CA . GLU A 1 92 ? -1.889 3.855 7.023 1.00 96.31 92 GLU A CA 1
ATOM 657 C C . GLU A 1 92 ? -0.437 3.714 6.550 1.00 96.31 92 GLU A C 1
ATOM 659 O O . GLU A 1 92 ? -0.186 3.610 5.345 1.00 96.31 92 GLU A O 1
ATOM 664 N N . ILE A 1 93 ? 0.520 3.660 7.481 1.00 96.81 93 ILE A N 1
ATOM 665 C CA . ILE A 1 93 ? 1.940 3.492 7.153 1.00 96.81 93 ILE A CA 1
ATOM 666 C C . ILE A 1 93 ? 2.169 2.162 6.429 1.00 96.81 93 ILE A C 1
ATOM 668 O O . ILE A 1 93 ? 2.764 2.161 5.354 1.00 96.81 93 ILE A O 1
ATOM 672 N N . LEU A 1 94 ? 1.656 1.042 6.949 1.00 97.56 94 LEU A N 1
ATOM 673 C CA . LEU A 1 94 ? 1.810 -0.276 6.320 1.00 97.56 94 LEU A CA 1
ATOM 674 C C . LEU A 1 94 ? 1.236 -0.295 4.894 1.00 97.56 94 LEU A C 1
ATOM 676 O O . LEU A 1 94 ? 1.879 -0.810 3.972 1.00 97.56 94 LEU A O 1
ATOM 680 N N . ALA A 1 95 ? 0.062 0.310 4.693 1.00 96.19 95 ALA A N 1
ATOM 681 C CA . ALA A 1 95 ? -0.570 0.405 3.382 1.00 96.19 95 ALA A CA 1
ATOM 682 C C . ALA A 1 95 ? 0.265 1.250 2.401 1.00 96.19 95 ALA A C 1
ATOM 684 O O . ALA A 1 95 ? 0.485 0.839 1.259 1.00 96.19 95 ALA A O 1
ATOM 685 N N . ARG A 1 96 ? 0.784 2.406 2.840 1.00 96.25 96 ARG A N 1
ATOM 686 C CA . ARG A 1 96 ? 1.620 3.301 2.013 1.00 96.25 96 ARG A CA 1
ATOM 687 C C . ARG A 1 96 ? 3.004 2.722 1.713 1.00 96.25 96 ARG A C 1
ATOM 689 O O . ARG A 1 96 ? 3.511 2.887 0.604 1.00 96.25 96 ARG A O 1
ATOM 696 N N . THR A 1 97 ? 3.590 1.997 2.661 1.00 96.88 97 THR A N 1
ATOM 697 C CA . THR A 1 97 ? 4.843 1.252 2.476 1.00 96.88 97 THR A CA 1
ATOM 698 C C . THR A 1 97 ? 4.680 0.110 1.465 1.00 96.88 97 THR A C 1
ATOM 700 O O . THR A 1 97 ? 5.647 -0.296 0.822 1.00 96.88 97 THR A O 1
ATOM 703 N N . GLY A 1 98 ? 3.450 -0.361 1.245 1.00 96.94 98 GLY A N 1
ATOM 704 C CA . GLY A 1 98 ? 3.133 -1.366 0.234 1.00 96.94 98 GLY A CA 1
ATOM 705 C C . GLY A 1 98 ? 3.145 -2.792 0.770 1.00 96.94 98 GLY A C 1
ATOM 706 O O . GLY A 1 98 ? 3.538 -3.702 0.044 1.00 96.94 98 GLY A O 1
ATOM 707 N N . VAL A 1 99 ? 2.727 -2.995 2.025 1.00 98.12 99 VAL A N 1
ATOM 708 C CA . VAL A 1 99 ? 2.388 -4.334 2.530 1.00 98.12 99 VAL A CA 1
ATOM 709 C C . VAL A 1 99 ? 1.240 -4.909 1.700 1.00 98.12 99 VAL A C 1
ATOM 711 O O . VAL A 1 99 ? 0.224 -4.248 1.495 1.00 98.12 99 VAL A O 1
ATOM 714 N N . GLY A 1 100 ? 1.410 -6.139 1.214 1.00 97.12 100 GLY A N 1
ATOM 715 C CA . GLY A 1 100 ? 0.493 -6.763 0.261 1.00 97.12 100 GLY A CA 1
ATOM 716 C C . GLY A 1 100 ? -0.905 -7.027 0.810 1.00 97.12 100 GLY A C 1
ATOM 717 O O . GLY A 1 100 ? -1.894 -6.769 0.126 1.00 97.12 100 GLY A O 1
ATOM 718 N N . THR A 1 101 ? -0.976 -7.553 2.032 1.00 97.62 101 THR A N 1
ATOM 719 C CA . THR A 1 101 ? -2.235 -7.833 2.730 1.00 97.62 101 THR A CA 1
ATOM 720 C C . THR A 1 101 ? -2.132 -7.362 4.172 1.00 97.62 101 THR A C 1
ATOM 722 O O . THR A 1 101 ? -1.176 -7.694 4.870 1.00 97.62 101 THR A O 1
ATOM 725 N N . ILE A 1 102 ? -3.126 -6.613 4.640 1.00 97.88 102 ILE A N 1
ATOM 726 C CA . ILE A 1 102 ? -3.226 -6.218 6.045 1.00 97.88 102 ILE A CA 1
ATOM 727 C C . ILE A 1 102 ? -4.522 -6.800 6.592 1.00 97.88 102 ILE A C 1
ATOM 729 O O . ILE A 1 102 ? -5.604 -6.484 6.104 1.00 97.88 102 ILE A O 1
ATOM 733 N N . VAL A 1 103 ? -4.397 -7.674 7.585 1.00 97.88 103 VAL A N 1
ATOM 734 C CA . VAL A 1 103 ? -5.522 -8.257 8.312 1.00 97.88 103 VAL A CA 1
ATOM 735 C C . VAL A 1 103 ? -5.652 -7.483 9.611 1.00 97.88 103 VAL A C 1
ATOM 737 O O . VAL A 1 103 ? -4.821 -7.632 10.504 1.00 97.88 103 VAL A O 1
ATOM 740 N N . ALA A 1 104 ? -6.660 -6.623 9.694 1.00 95.75 104 ALA A N 1
ATOM 741 C CA . ALA A 1 104 ? -6.897 -5.806 10.872 1.00 95.75 104 ALA A CA 1
ATOM 742 C C . ALA A 1 104 ? -8.120 -6.293 11.655 1.00 95.75 104 ALA A C 1
ATOM 744 O O . ALA A 1 104 ? -9.105 -6.726 11.057 1.00 95.75 104 ALA A O 1
ATOM 745 N N . ALA A 1 105 ? -8.050 -6.207 12.981 1.00 95.75 105 ALA A N 1
ATOM 746 C CA . ALA A 1 105 ? -9.156 -6.509 13.879 1.00 95.75 105 ALA A CA 1
ATOM 747 C C . ALA A 1 105 ? -9.224 -5.463 14.995 1.00 95.75 105 ALA A C 1
ATOM 749 O O . ALA A 1 105 ? -8.217 -5.186 15.647 1.00 95.75 105 ALA A O 1
ATOM 750 N N . ASP A 1 106 ? -10.413 -4.920 15.224 1.00 94.62 106 ASP A N 1
ATOM 751 C CA . ASP A 1 106 ? -10.738 -4.054 16.355 1.00 94.62 106 ASP A CA 1
ATOM 752 C C . ASP A 1 106 ? -12.122 -4.464 16.884 1.00 94.62 106 ASP A C 1
ATOM 754 O O . ASP A 1 106 ? -12.988 -4.861 16.102 1.00 94.62 106 ASP A O 1
ATOM 758 N N . GLY A 1 107 ? -12.281 -4.470 18.206 1.00 95.00 107 GLY A N 1
ATOM 759 C CA . GLY A 1 107 ? -13.532 -4.819 18.881 1.00 95.00 107 GLY A CA 1
ATOM 760 C C . GLY A 1 107 ? -14.392 -3.607 19.238 1.00 95.00 107 GLY A C 1
ATOM 761 O O . GLY A 1 107 ? -15.526 -3.793 19.678 1.00 95.00 107 GLY A O 1
ATOM 762 N N . ASP A 1 108 ? -13.862 -2.399 19.056 1.00 93.75 108 ASP A N 1
ATOM 763 C CA . ASP A 1 108 ? -14.502 -1.150 19.442 1.00 93.75 108 ASP A CA 1
ATOM 764 C C . ASP A 1 108 ? -15.327 -0.545 18.291 1.00 93.75 108 ASP A C 1
ATOM 766 O O . ASP A 1 108 ? -15.295 -0.985 17.139 1.00 93.75 108 ASP A O 1
ATOM 770 N N . VAL A 1 109 ? -16.085 0.500 18.620 1.00 96.38 109 VAL A N 1
ATOM 771 C CA . VAL A 1 109 ? -16.788 1.366 17.666 1.00 96.38 109 VAL A CA 1
ATOM 772 C C . VAL A 1 109 ? -16.292 2.799 17.817 1.00 96.38 109 VAL A C 1
ATOM 774 O O . VAL A 1 109 ? -15.754 3.168 18.860 1.00 96.38 109 VAL A O 1
ATOM 777 N N . PHE A 1 110 ? -16.497 3.643 16.807 1.00 96.81 110 PHE A N 1
ATOM 778 C CA . PHE A 1 110 ? -16.117 5.051 16.918 1.00 96.81 110 PHE A CA 1
ATOM 779 C C . PHE A 1 110 ? -16.976 5.811 17.940 1.00 96.81 110 PHE A C 1
ATOM 781 O O . PHE A 1 110 ? -18.205 5.834 17.851 1.00 96.81 110 PHE A O 1
ATOM 788 N N . GLU A 1 111 ? -16.319 6.517 18.855 1.00 96.75 111 GLU A N 1
ATOM 789 C CA . GLU A 1 111 ? -16.906 7.471 19.796 1.00 96.75 111 GLU A CA 1
ATOM 790 C C . GLU A 1 111 ? -16.514 8.912 19.440 1.00 96.75 111 GLU A C 1
ATOM 792 O O . GLU A 1 111 ? -15.528 9.172 18.746 1.00 96.75 111 GLU A O 1
ATOM 797 N N . GLU A 1 112 ? -17.261 9.889 19.959 1.00 97.44 112 GLU A N 1
ATOM 798 C CA . GLU A 1 112 ? -17.014 11.314 19.693 1.00 97.44 112 GLU A CA 1
ATOM 799 C C . GLU A 1 112 ? -15.598 11.746 20.104 1.00 97.44 112 GLU A C 1
ATOM 801 O O . GLU A 1 112 ? -14.950 12.526 19.403 1.00 97.44 112 GLU A O 1
ATOM 806 N N . SER A 1 113 ? -15.058 11.157 21.179 1.00 95.94 113 SER A N 1
ATOM 807 C CA . SER A 1 113 ? -13.684 11.416 21.616 1.00 95.94 113 SER A CA 1
ATOM 808 C C . SER A 1 113 ? -12.646 11.030 20.554 1.00 95.94 113 SER A C 1
ATOM 810 O O . SER A 1 113 ? -11.558 11.602 20.538 1.00 95.94 113 SER A O 1
ATOM 812 N N . ASN A 1 114 ? -12.937 10.060 19.676 1.00 96.38 114 ASN A N 1
ATOM 813 C CA . ASN A 1 114 ? -11.996 9.557 18.673 1.00 96.38 114 ASN A CA 1
ATOM 814 C C . ASN A 1 114 ? -11.808 10.521 17.493 1.00 96.38 114 ASN A C 1
ATOM 816 O O . ASN A 1 114 ? -10.774 10.444 16.828 1.00 96.38 114 ASN A O 1
ATOM 820 N N . LEU A 1 115 ? -12.764 11.425 17.237 1.00 96.25 115 LEU A N 1
ATOM 821 C CA . LEU A 1 115 ? -12.793 12.298 16.052 1.00 96.25 115 LEU A CA 1
ATOM 822 C C . LEU A 1 115 ? -11.535 13.166 15.889 1.00 96.25 115 LEU A C 1
ATOM 824 O O . LEU A 1 115 ? -11.184 13.547 14.777 1.00 96.25 115 LEU A O 1
ATOM 828 N N . ASN A 1 116 ? -10.832 13.477 16.982 1.00 95.50 116 ASN A N 1
ATOM 829 C CA . ASN A 1 116 ? -9.622 14.299 16.945 1.00 95.50 116 ASN A CA 1
ATOM 830 C C . ASN A 1 116 ? -8.312 13.505 16.777 1.00 95.50 116 ASN A C 1
ATOM 832 O O . ASN A 1 116 ? -7.256 14.127 16.668 1.00 95.50 116 ASN A O 1
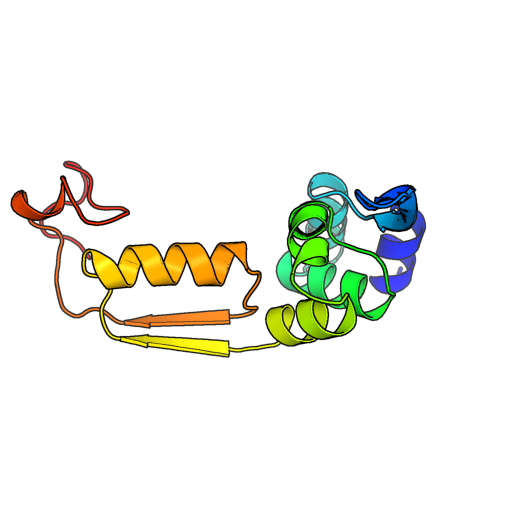ATOM 836 N N . ARG A 1 117 ? -8.343 12.163 16.837 1.00 93.19 117 ARG A N 1
ATOM 837 C CA . ARG A 1 117 ? -7.120 11.349 16.999 1.00 93.19 117 ARG A CA 1
ATOM 838 C C . ARG A 1 117 ? -7.094 10.016 16.260 1.00 93.19 117 ARG A C 1
ATOM 840 O O . ARG A 1 117 ? -6.029 9.412 16.173 1.00 93.19 117 ARG A O 1
ATOM 847 N N . GLN A 1 118 ? -8.236 9.512 15.801 1.00 94.94 118 GLN A N 1
ATOM 848 C CA . GLN A 1 118 ? -8.334 8.199 15.171 1.00 94.94 118 GLN A CA 1
ATOM 849 C C . GLN A 1 118 ? -8.724 8.346 13.707 1.00 94.94 118 GLN A C 1
ATOM 851 O O . GLN A 1 118 ? -9.736 8.960 13.375 1.00 94.94 118 GLN A O 1
ATOM 856 N N . LEU A 1 119 ? -7.904 7.769 12.832 1.00 92.94 119 LEU A N 1
ATOM 857 C CA . LEU A 1 119 ? -8.175 7.733 11.400 1.00 92.94 119 LEU A CA 1
ATOM 858 C C . LEU A 1 119 ? -9.505 7.025 11.122 1.00 92.94 119 LEU A C 1
ATOM 860 O O . LEU A 1 119 ? -9.849 6.060 11.800 1.00 92.94 119 LEU A O 1
ATOM 864 N N . LEU A 1 120 ? -10.227 7.510 10.106 1.00 91.56 120 LEU A N 1
ATOM 865 C CA . LEU A 1 120 ? -11.557 7.037 9.688 1.00 91.56 120 LEU A CA 1
ATOM 866 C C . LEU A 1 120 ? -12.694 7.283 10.697 1.00 91.56 120 LEU A C 1
ATOM 868 O O . LEU A 1 120 ? -13.843 6.977 10.377 1.00 91.56 120 LEU A O 1
ATOM 872 N N . SER A 1 121 ? -12.408 7.877 11.861 1.00 94.81 121 SER A N 1
ATOM 873 C CA . SER A 1 121 ? -13.447 8.361 12.767 1.00 94.81 121 SER A CA 1
ATOM 874 C C . SER A 1 121 ? -14.072 9.627 12.187 1.00 94.81 121 SER A C 1
ATOM 876 O O . SER A 1 121 ? -13.442 10.681 12.111 1.00 94.81 121 SER A O 1
ATOM 878 N N . GLU A 1 122 ? -15.323 9.518 11.758 1.00 95.94 122 GLU A N 1
ATOM 879 C CA . GLU A 1 122 ? -16.114 10.613 11.201 1.00 95.94 122 GLU A CA 1
ATOM 880 C C . GLU A 1 122 ? -17.460 10.661 11.924 1.00 95.94 122 GLU A C 1
ATOM 882 O O . GLU A 1 122 ? -17.991 9.621 12.315 1.00 95.94 122 GLU A O 1
ATOM 887 N N . THR A 1 123 ? -18.073 11.842 12.057 1.00 97.44 123 THR A N 1
ATOM 888 C CA . THR A 1 123 ? -19.366 11.996 12.754 1.00 97.44 123 THR A CA 1
ATOM 889 C C . THR A 1 123 ? -20.448 11.057 12.202 1.00 97.44 123 THR A C 1
ATOM 891 O O . THR A 1 123 ? -21.260 10.531 12.955 1.00 97.44 123 THR A O 1
ATOM 894 N N . ALA A 1 124 ? -20.426 10.776 10.894 1.00 97.50 124 ALA A N 1
ATOM 895 C CA . ALA A 1 124 ? -21.358 9.856 10.236 1.00 97.50 124 ALA A CA 1
ATOM 896 C C . ALA A 1 124 ? -21.153 8.366 10.598 1.00 97.50 124 ALA A C 1
ATOM 898 O O . ALA A 1 124 ? -21.988 7.530 10.245 1.00 97.50 124 ALA A O 1
ATOM 899 N N . ARG A 1 125 ? -20.048 8.023 11.2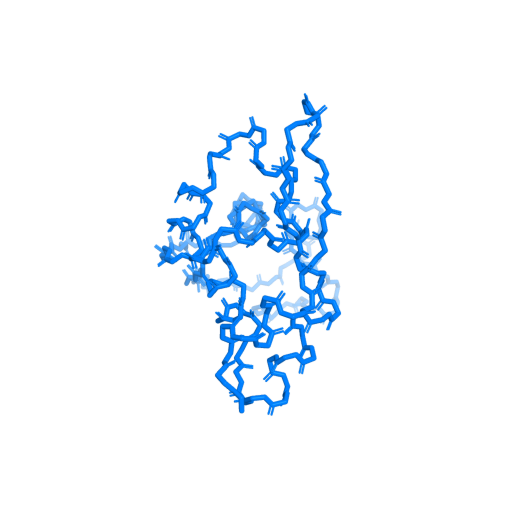71 1.00 95.00 125 ARG A N 1
ATOM 900 C CA . ARG A 1 125 ? -19.650 6.655 11.638 1.00 95.00 125 ARG A CA 1
ATOM 901 C C . ARG A 1 125 ? -19.683 6.383 13.144 1.00 95.00 125 ARG A C 1
ATOM 903 O O . ARG A 1 125 ? -19.356 5.274 13.548 1.00 95.00 125 ARG A O 1
ATOM 910 N N . LEU A 1 126 ? -20.104 7.344 13.968 1.00 97.12 126 LEU A N 1
ATOM 911 C CA . LEU A 1 126 ? -20.214 7.137 15.414 1.00 97.12 126 LEU A CA 1
ATOM 912 C C . LEU A 1 126 ? -21.127 5.947 15.753 1.00 97.12 126 LEU A C 1
ATOM 914 O O . LEU A 1 126 ? -22.178 5.753 15.137 1.00 97.12 126 LEU A O 1
ATOM 918 N N . GLY A 1 127 ? -20.708 5.143 16.733 1.00 96.50 127 GLY A N 1
ATOM 919 C CA . GLY A 1 127 ? -21.386 3.914 17.149 1.00 96.50 127 GLY A CA 1
ATOM 920 C C . GLY A 1 127 ? -21.265 2.753 16.156 1.00 96.50 127 GLY A C 1
ATOM 921 O O . GLY A 1 127 ? -21.964 1.751 16.313 1.00 96.50 127 GLY A O 1
ATOM 922 N N . ARG A 1 128 ? -20.415 2.874 15.128 1.00 93.81 128 ARG A N 1
ATOM 923 C CA . ARG A 1 128 ? -20.128 1.816 14.150 1.00 93.81 128 ARG A CA 1
ATOM 924 C C . ARG A 1 128 ? -18.634 1.460 14.161 1.00 93.81 128 ARG A C 1
ATOM 926 O O . ARG A 1 128 ? -17.832 2.335 14.499 1.00 93.81 128 ARG A O 1
ATOM 933 N N . PRO A 1 129 ? -18.276 0.214 13.801 1.00 87.00 129 PRO A N 1
ATOM 934 C CA . PRO A 1 129 ? -16.895 -0.157 13.489 1.00 87.00 129 PRO A CA 1
ATOM 935 C C . PRO A 1 129 ? -16.343 0.589 12.263 1.00 87.00 129 PRO A C 1
ATOM 937 O O . PRO A 1 129 ? -17.148 1.003 11.389 1.00 87.00 129 PRO A O 1
#